Protein AF-A0A818RAK9-F1 (afdb_monomer)

Foldseek 3Di:
DAQDQAPPPHAFDDDDPDTGHHPVVVPVFCQVVVLVVCVVVVDDLQNDWTWTADPFDDDPDPPDDDDPPRRPGDTDRSDDDDDDD

Solvent-accessible surface area (backbone atoms only — not comparable to full-atom values): 5741 Å² total; per-residue (Å²): 111,40,62,74,11,39,79,97,79,42,71,60,31,75,55,93,98,45,74,31,50,22,40,56,79,81,44,75,70,56,60,62,59,55,52,53,49,40,46,74,73,66,50,56,59,83,78,52,82,53,85,52,83,78,93,76,79,91,75,95,52,100,82,61,76,83,55,86,76,72,70,71,68,57,70,61,73,59,72,90,71,91,83,81,135

Structure (mmCIF, N/CA/C/O backbone):
data_AF-A0A818RAK9-F1
#
_entry.id   AF-A0A818RAK9-F1
#
loop_
_atom_site.group_PDB
_atom_site.id
_atom_site.type_symbol
_atom_site.label_atom_id
_atom_site.label_alt_id
_atom_site.label_comp_id
_atom_site.label_asym_id
_atom_site.label_entity_id
_atom_site.label_seq_id
_atom_site.pdbx_PDB_ins_code
_atom_site.Cartn_x
_atom_site.Cartn_y
_atom_site.Cartn_z
_atom_site.occupancy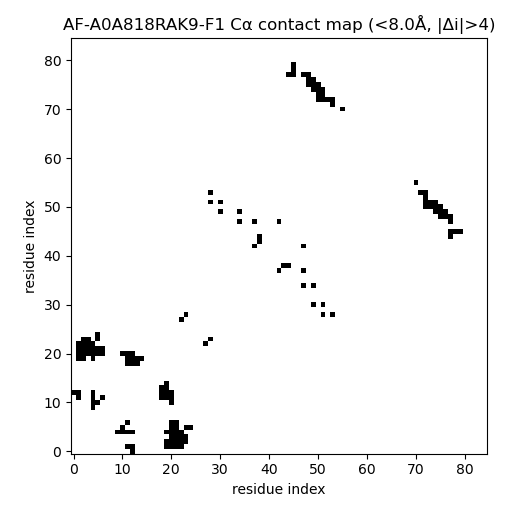
_atom_site.B_iso_or_equiv
_atom_site.auth_seq_id
_atom_site.auth_comp_id
_atom_site.auth_asym_id
_atom_site.auth_atom_id
_atom_site.pdbx_PDB_model_num
ATOM 1 N N . MET A 1 1 ? 4.698 -13.109 -8.176 1.00 81.31 1 MET A N 1
ATOM 2 C CA . MET A 1 1 ? 4.150 -12.486 -6.953 1.00 81.31 1 MET A CA 1
ATOM 3 C C . MET A 1 1 ? 3.416 -11.222 -7.388 1.00 81.31 1 MET A C 1
ATOM 5 O O . MET A 1 1 ? 4.009 -10.457 -8.134 1.00 81.31 1 MET A O 1
ATOM 9 N N . SER A 1 2 ? 2.132 -11.058 -7.043 1.00 94.81 2 SER A N 1
ATOM 10 C CA . SER A 1 2 ? 1.260 -10.023 -7.636 1.00 94.81 2 SER A CA 1
ATOM 11 C C . SER A 1 2 ? 1.666 -8.589 -7.284 1.00 94.81 2 SER A C 1
ATOM 13 O O . SER A 1 2 ? 1.922 -7.790 -8.173 1.00 94.81 2 SER A O 1
ATOM 15 N N . THR A 1 3 ? 1.768 -8.272 -5.988 1.00 96.00 3 THR A N 1
ATOM 16 C CA . THR A 1 3 ? 1.915 -6.885 -5.504 1.00 96.00 3 THR A CA 1
ATOM 17 C C . THR A 1 3 ? 3.241 -6.215 -5.863 1.00 96.00 3 THR A C 1
ATOM 19 O O . THR A 1 3 ? 3.363 -5.018 -5.658 1.00 96.00 3 THR A O 1
ATOM 22 N N . THR A 1 4 ? 4.218 -6.966 -6.375 1.00 95.56 4 THR A N 1
ATOM 23 C CA . THR A 1 4 ? 5.565 -6.486 -6.722 1.00 95.56 4 THR A CA 1
ATOM 24 C C . THR A 1 4 ? 5.825 -6.527 -8.234 1.00 95.56 4 THR A C 1
ATOM 26 O O . THR A 1 4 ? 6.975 -6.526 -8.675 1.00 95.56 4 THR A O 1
ATOM 29 N N . ALA A 1 5 ? 4.780 -6.701 -9.051 1.00 97.00 5 ALA A N 1
ATOM 30 C CA . ALA A 1 5 ? 4.890 -6.817 -10.503 1.00 97.00 5 ALA A CA 1
ATOM 31 C C . ALA A 1 5 ? 4.928 -5.430 -11.179 1.00 97.00 5 ALA A C 1
ATOM 33 O O . ALA A 1 5 ? 4.005 -5.068 -11.915 1.00 97.00 5 ALA A O 1
ATOM 34 N N . ALA A 1 6 ? 5.974 -4.643 -10.888 1.00 96.38 6 ALA A N 1
ATOM 35 C CA . ALA A 1 6 ? 6.188 -3.283 -11.402 1.00 96.38 6 ALA A CA 1
ATOM 36 C C . ALA A 1 6 ? 6.079 -3.229 -12.937 1.00 96.38 6 ALA A C 1
ATOM 38 O O . ALA A 1 6 ? 6.866 -3.899 -13.621 1.00 96.38 6 ALA A O 1
ATOM 39 N N . PRO A 1 7 ? 5.138 -2.440 -13.507 1.00 96.00 7 PRO A N 1
ATOM 40 C CA . PRO A 1 7 ? 5.038 -2.276 -14.951 1.00 96.00 7 PRO A CA 1
ATOM 41 C C . PRO A 1 7 ? 6.363 -1.804 -15.534 1.00 96.00 7 PRO A C 1
ATOM 43 O O . PRO A 1 7 ? 7.091 -1.050 -14.897 1.00 96.00 7 PRO A O 1
ATOM 46 N N . THR A 1 8 ? 6.669 -2.248 -16.751 1.00 96.94 8 THR A N 1
ATOM 47 C CA . THR A 1 8 ? 7.952 -2.041 -17.455 1.00 96.94 8 THR A CA 1
ATOM 48 C C . THR A 1 8 ? 9.146 -2.843 -16.918 1.00 96.94 8 THR A C 1
ATOM 50 O O . THR A 1 8 ? 10.071 -3.092 -17.686 1.00 96.94 8 THR A O 1
ATOM 53 N N . TYR A 1 9 ? 9.102 -3.345 -15.677 1.00 96.25 9 TYR A N 1
ATOM 54 C CA . TYR A 1 9 ? 10.148 -4.210 -15.107 1.00 96.25 9 TYR A CA 1
ATOM 55 C C . TYR A 1 9 ? 9.773 -5.693 -15.135 1.00 96.25 9 TYR A C 1
ATOM 57 O O . TYR A 1 9 ? 10.588 -6.541 -15.503 1.00 96.25 9 TYR A O 1
ATOM 65 N N . PHE A 1 10 ? 8.534 -6.020 -14.763 1.00 96.88 10 PHE A N 1
ATOM 66 C CA . PHE A 1 10 ? 8.056 -7.395 -14.642 1.00 96.88 10 PHE A CA 1
ATOM 67 C C . PHE A 1 10 ? 6.789 -7.627 -15.465 1.00 96.88 10 PHE A C 1
ATOM 69 O O . PHE A 1 10 ? 6.027 -6.706 -15.764 1.00 96.88 10 PHE A O 1
ATOM 76 N N . ARG A 1 11 ? 6.542 -8.892 -15.828 1.00 96.50 11 ARG A N 1
ATOM 77 C CA . ARG A 1 11 ? 5.265 -9.285 -16.438 1.00 96.50 11 ARG A CA 1
ATOM 78 C C . ARG A 1 11 ? 4.148 -9.237 -15.385 1.00 96.50 11 ARG A C 1
ATOM 80 O O . ARG A 1 11 ? 4.409 -9.642 -14.249 1.00 96.50 11 ARG A O 1
ATOM 87 N N . PRO A 1 12 ? 2.916 -8.831 -15.754 1.00 96.38 12 PRO A N 1
ATOM 88 C CA . PRO A 1 12 ? 1.759 -8.968 -14.877 1.00 96.38 12 PRO A CA 1
ATOM 89 C C . PRO A 1 12 ? 1.611 -10.410 -14.384 1.00 96.38 12 PRO A C 1
ATOM 91 O O . PRO A 1 12 ? 1.837 -11.367 -15.132 1.00 96.38 12 PRO A O 1
ATOM 94 N N . HIS A 1 13 ? 1.229 -10.570 -13.124 1.00 96.94 13 HIS A N 1
ATOM 95 C CA . HIS A 1 13 ? 0.972 -11.875 -12.540 1.00 96.94 13 HIS A CA 1
ATOM 96 C C . HIS A 1 13 ? -0.439 -12.330 -12.915 1.00 96.94 13 HIS A C 1
ATOM 98 O O . HIS A 1 13 ? -1.422 -11.766 -12.436 1.00 96.94 13 HIS A O 1
ATOM 104 N N . ALA A 1 14 ? -0.537 -13.339 -13.778 1.00 96.38 14 ALA A N 1
ATOM 105 C CA . ALA A 1 14 ? -1.807 -13.970 -14.106 1.00 96.38 14 ALA A CA 1
ATOM 106 C C . ALA A 1 14 ? -2.223 -14.919 -12.975 1.00 96.38 14 ALA A C 1
ATOM 108 O O . ALA A 1 14 ? -1.458 -15.808 -12.597 1.00 96.38 14 ALA A O 1
ATOM 109 N N . PHE A 1 15 ? -3.426 -14.725 -12.446 1.00 94.75 15 PHE A N 1
ATOM 110 C CA . PHE A 1 15 ? -4.036 -15.620 -11.470 1.00 94.75 15 PHE A CA 1
ATOM 111 C C . PHE A 1 15 ? -5.545 -15.668 -11.719 1.00 94.75 15 PH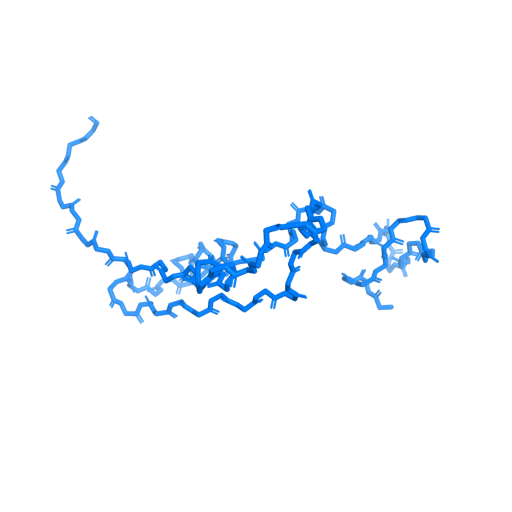E A C 1
ATOM 113 O O . PHE A 1 15 ? -6.187 -14.624 -11.862 1.00 94.75 15 PHE A O 1
ATOM 120 N N . ASP A 1 16 ? -6.086 -16.882 -11.824 1.00 93.81 16 ASP A N 1
ATOM 121 C CA . ASP A 1 16 ? -7.423 -17.159 -12.357 1.00 93.81 16 ASP A CA 1
ATOM 122 C C . ASP A 1 16 ? -7.668 -16.451 -13.707 1.00 93.81 16 ASP A C 1
ATOM 124 O O . ASP A 1 16 ? -6.931 -16.666 -14.671 1.00 93.81 16 ASP A O 1
ATOM 128 N N . TYR A 1 17 ? -8.693 -15.595 -13.777 1.00 94.75 17 TYR A N 1
ATOM 129 C CA . TYR A 1 17 ? -9.104 -14.836 -14.964 1.00 94.75 17 TYR A CA 1
ATOM 130 C C . TYR A 1 17 ? -8.643 -13.372 -14.927 1.00 94.75 17 TYR A C 1
ATOM 132 O O . TYR A 1 17 ? -9.154 -12.537 -15.675 1.00 94.75 17 TYR A O 1
ATOM 140 N N . SER A 1 18 ? -7.690 -13.056 -14.048 1.00 95.50 18 SER A N 1
ATOM 141 C CA . SER A 1 18 ? -7.239 -11.693 -13.778 1.00 95.50 18 SER A CA 1
ATOM 142 C C . SER A 1 18 ? -5.731 -11.556 -13.959 1.00 95.50 18 SER A C 1
ATOM 144 O O . SER A 1 18 ? -4.950 -12.471 -13.690 1.00 95.50 18 SER A O 1
ATOM 146 N N . ALA A 1 19 ? -5.310 -10.369 -14.392 1.00 95.88 19 ALA A N 1
ATOM 147 C CA . ALA A 1 19 ? -3.911 -9.972 -14.427 1.00 95.88 19 ALA A CA 1
ATOM 148 C C . ALA A 1 19 ? -3.663 -8.917 -13.349 1.00 95.88 19 ALA A C 1
ATOM 150 O O . ALA A 1 19 ? -4.305 -7.868 -13.334 1.00 95.88 19 ALA A O 1
ATOM 151 N N . TYR A 1 20 ? -2.718 -9.201 -12.460 1.00 97.00 20 TYR A N 1
AT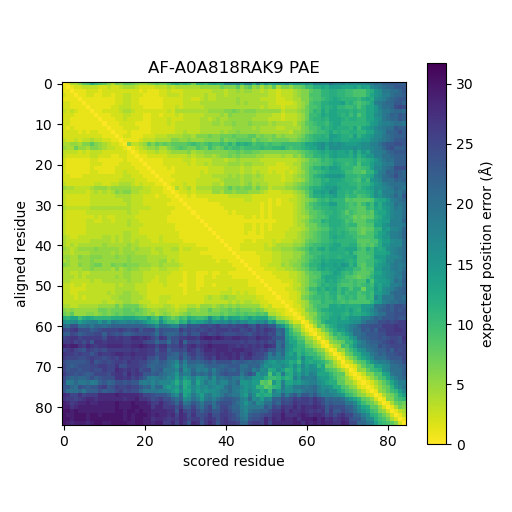OM 152 C CA . TYR A 1 20 ? -2.343 -8.316 -11.367 1.00 97.00 20 TYR A CA 1
ATOM 153 C C . TYR A 1 20 ? -1.011 -7.637 -11.673 1.00 97.00 20 TYR A C 1
ATOM 155 O O . TYR A 1 20 ? -0.064 -8.272 -12.143 1.00 97.00 20 TYR A O 1
ATOM 163 N N . VAL A 1 21 ? -0.942 -6.345 -11.383 1.00 97.00 21 VAL A N 1
ATOM 164 C CA . VAL A 1 21 ? 0.275 -5.531 -11.465 1.00 97.00 21 VAL A CA 1
ATOM 165 C C . VAL A 1 21 ? 0.679 -5.073 -10.066 1.00 97.00 21 VAL A C 1
ATOM 167 O O . VAL A 1 21 ? -0.027 -5.340 -9.092 1.00 97.00 21 VAL A O 1
ATOM 170 N N . ASP A 1 22 ? 1.822 -4.403 -9.971 1.00 97.19 22 ASP A N 1
ATOM 171 C CA . ASP A 1 22 ? 2.336 -3.843 -8.722 1.00 97.19 22 ASP A CA 1
ATOM 172 C C . ASP A 1 22 ? 1.307 -3.014 -7.951 1.00 97.19 22 ASP A C 1
ATOM 174 O O . ASP A 1 22 ? 0.596 -2.184 -8.527 1.00 97.19 22 ASP A O 1
ATOM 178 N N . GLY A 1 23 ? 1.282 -3.197 -6.631 1.00 95.19 23 GLY A N 1
ATOM 179 C CA . GLY A 1 23 ? 0.432 -2.416 -5.739 1.00 95.19 23 GLY A CA 1
ATOM 180 C C . GLY A 1 23 ? 0.789 -0.930 -5.754 1.00 95.19 23 GLY A C 1
ATOM 181 O O . GLY A 1 23 ? -0.100 -0.093 -5.621 1.00 95.19 23 GLY A O 1
ATOM 182 N N . GLY A 1 24 ? 2.051 -0.586 -6.024 1.00 93.88 24 GLY A N 1
ATOM 183 C CA . GLY A 1 24 ? 2.532 0.785 -6.160 1.00 93.88 24 GLY A CA 1
ATOM 184 C C . GLY A 1 24 ? 1.883 1.573 -7.300 1.00 93.88 24 GLY A C 1
ATOM 185 O O . GLY A 1 24 ? 1.836 2.798 -7.222 1.00 93.88 24 GLY A O 1
ATOM 186 N N . VAL A 1 25 ? 1.306 0.900 -8.307 1.00 94.62 25 VAL A N 1
ATOM 187 C CA . VAL A 1 25 ? 0.501 1.551 -9.363 1.00 94.62 25 VAL A CA 1
ATOM 188 C C . VAL A 1 25 ? -0.784 2.145 -8.789 1.00 94.62 25 VAL A C 1
ATOM 190 O O . VAL A 1 25 ? -1.209 3.220 -9.204 1.00 94.62 25 VAL A O 1
ATOM 193 N N . GLN A 1 26 ? -1.412 1.441 -7.847 1.00 92.38 26 GLN A N 1
ATOM 194 C CA . GLN A 1 26 ? -2.646 1.885 -7.205 1.00 92.38 26 GLN A CA 1
ATOM 195 C C . GLN A 1 26 ? -2.349 2.758 -5.985 1.00 92.38 26 GLN A C 1
ATOM 197 O O . GLN A 1 26 ? -2.975 3.803 -5.816 1.00 92.38 26 GLN A O 1
ATOM 202 N N . MET A 1 27 ? -1.410 2.338 -5.135 1.00 90.06 27 MET A N 1
ATOM 203 C CA . MET A 1 27 ? -1.039 3.055 -3.924 1.00 90.06 27 MET A CA 1
ATOM 204 C C . MET A 1 27 ? 0.360 2.671 -3.425 1.00 90.06 27 MET A C 1
ATOM 206 O O . MET A 1 27 ? 0.545 1.692 -2.707 1.00 90.06 27 MET A O 1
ATOM 210 N N . ASN A 1 28 ? 1.349 3.506 -3.747 1.00 90.88 28 ASN A N 1
ATOM 211 C CA . ASN A 1 28 ? 2.745 3.317 -3.330 1.00 90.88 28 ASN A CA 1
ATOM 212 C C . ASN A 1 28 ? 2.988 3.542 -1.821 1.00 90.88 28 ASN A C 1
ATOM 214 O O . ASN A 1 28 ? 4.005 3.122 -1.283 1.00 90.88 28 ASN A O 1
ATOM 218 N N . ASN A 1 29 ? 2.040 4.170 -1.117 1.00 93.31 29 ASN A N 1
ATOM 219 C CA . ASN A 1 29 ? 2.002 4.203 0.345 1.00 93.31 29 ASN A CA 1
ATOM 220 C C . ASN A 1 29 ? 0.637 3.683 0.841 1.00 93.31 29 ASN A C 1
ATOM 222 O O . ASN A 1 29 ? -0.329 4.450 0.857 1.00 93.31 29 ASN A O 1
ATOM 226 N N . PRO A 1 30 ? 0.530 2.412 1.277 1.00 94.88 30 PRO A N 1
ATOM 227 C CA . PRO A 1 30 ? -0.746 1.776 1.614 1.00 94.88 30 PRO A CA 1
ATOM 228 C C . PRO A 1 30 ? -1.344 2.219 2.958 1.00 94.88 30 PRO A C 1
ATOM 230 O O . PRO A 1 30 ? -2.375 1.689 3.370 1.00 94.88 30 PRO A O 1
ATOM 233 N N . THR A 1 31 ? -0.734 3.189 3.646 1.00 95.94 31 THR A N 1
ATOM 234 C CA . THR A 1 31 ? -1.114 3.613 5.001 1.00 95.94 31 THR A CA 1
ATOM 235 C C . THR A 1 31 ? -2.604 3.930 5.144 1.00 95.94 31 THR A C 1
ATOM 237 O O . THR A 1 31 ? -3.252 3.461 6.079 1.00 95.94 31 THR A O 1
ATOM 240 N N . ILE A 1 32 ? -3.179 4.686 4.206 1.00 94.12 32 ILE A N 1
ATOM 241 C CA . ILE A 1 32 ? -4.595 5.062 4.283 1.00 94.12 32 ILE A CA 1
ATOM 242 C C . ILE A 1 32 ? -5.539 3.893 3.960 1.00 94.12 32 ILE A C 1
ATOM 244 O O . ILE A 1 32 ? -6.606 3.799 4.567 1.00 94.12 32 ILE A O 1
ATOM 248 N N . ALA A 1 33 ? -5.149 2.960 3.076 1.00 95.56 33 ALA A N 1
ATOM 249 C CA . ALA A 1 33 ? -5.915 1.720 2.891 1.00 95.56 33 ALA A CA 1
ATOM 250 C C . ALA A 1 33 ? -5.933 0.914 4.185 1.00 95.56 33 ALA A C 1
ATOM 252 O O . ALA A 1 33 ? -6.999 0.498 4.615 1.00 95.56 33 ALA A O 1
ATOM 253 N N . ALA A 1 34 ? -4.782 0.740 4.836 1.00 95.81 34 ALA A N 1
ATOM 254 C CA . ALA A 1 34 ? -4.709 -0.010 6.085 1.00 95.81 34 ALA A CA 1
ATOM 255 C C . ALA A 1 34 ? -5.563 0.635 7.191 1.00 95.81 34 ALA A C 1
ATOM 257 O O . ALA A 1 34 ? -6.322 -0.059 7.864 1.00 95.81 34 ALA A O 1
ATOM 258 N N . TYR A 1 35 ? -5.498 1.963 7.340 1.00 97.19 35 TYR A N 1
ATOM 259 C CA . TYR A 1 35 ? -6.315 2.691 8.313 1.00 97.19 35 TYR A CA 1
ATOM 260 C C . TYR A 1 35 ? -7.818 2.575 8.016 1.00 97.19 35 TYR A C 1
ATOM 262 O O . TYR A 1 35 ? -8.603 2.244 8.903 1.00 97.19 35 TYR A O 1
ATOM 270 N N . SER A 1 36 ? -8.230 2.806 6.764 1.00 96.88 36 SER A N 1
ATOM 271 C CA . SER A 1 36 ? -9.641 2.689 6.368 1.00 96.88 36 SER A CA 1
ATOM 272 C C . SER A 1 36 ? -10.169 1.262 6.517 1.00 96.88 36 SER A C 1
ATOM 274 O O . SER A 1 36 ? -11.303 1.076 6.955 1.00 96.88 36 SER A O 1
ATOM 276 N N . GLU A 1 37 ? -9.347 0.255 6.236 1.00 97.69 37 GLU A N 1
ATOM 277 C CA . GL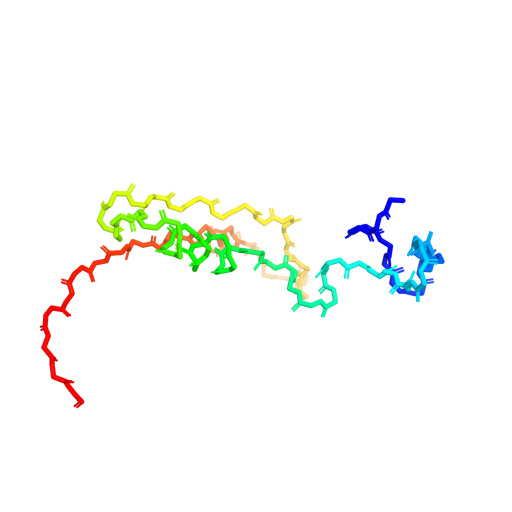U A 1 37 ? -9.722 -1.142 6.412 1.00 97.69 37 GLU A CA 1
ATOM 278 C C . GLU A 1 37 ? -9.863 -1.512 7.897 1.00 97.69 37 GLU A C 1
ATOM 280 O O . GLU A 1 37 ? -10.821 -2.186 8.269 1.00 97.69 37 GLU A O 1
ATOM 285 N N . ALA A 1 38 ? -8.992 -1.003 8.776 1.00 97.38 38 ALA A N 1
ATOM 286 C CA . ALA A 1 38 ? -9.136 -1.181 10.223 1.00 97.38 38 ALA A CA 1
ATOM 287 C C . ALA A 1 38 ? -10.456 -0.587 10.750 1.00 97.38 38 ALA A C 1
ATOM 289 O O . ALA A 1 38 ? -11.164 -1.237 11.522 1.00 97.38 38 ALA A O 1
ATOM 290 N N . LEU A 1 39 ? -10.843 0.603 10.277 1.00 97.81 39 LEU A N 1
ATOM 291 C CA . LEU A 1 39 ? -12.153 1.182 10.598 1.00 97.81 39 LEU A CA 1
ATOM 292 C C . LEU A 1 39 ? -13.306 0.305 10.088 1.00 97.81 39 LEU A C 1
ATOM 294 O O . LEU A 1 39 ? -14.284 0.099 10.806 1.00 97.81 39 LEU A O 1
ATOM 298 N N . ARG A 1 40 ? -13.195 -0.253 8.873 1.00 98.00 40 ARG A N 1
ATOM 299 C CA . ARG A 1 40 ? -14.200 -1.177 8.312 1.00 98.00 40 ARG A CA 1
ATOM 300 C C . ARG A 1 40 ? -14.337 -2.463 9.126 1.00 98.00 40 ARG A C 1
ATOM 302 O O . ARG A 1 40 ? -15.441 -2.993 9.215 1.00 98.00 40 ARG A O 1
ATOM 309 N N . TYR A 1 41 ? -13.257 -2.932 9.749 1.00 97.50 41 TYR A N 1
ATOM 310 C CA . TYR A 1 41 ? -13.279 -4.058 10.687 1.00 97.50 41 TYR A CA 1
ATOM 311 C C . TYR A 1 41 ? -13.804 -3.698 12.086 1.00 97.50 41 TYR A C 1
ATOM 313 O O . TYR A 1 41 ? -13.889 -4.570 12.949 1.00 97.50 41 TYR A O 1
ATOM 321 N N . GLY A 1 42 ? -14.199 -2.442 12.317 1.00 97.25 42 GLY A N 1
ATOM 322 C CA . GLY A 1 42 ? -14.793 -1.995 13.575 1.00 97.25 42 GLY A CA 1
ATOM 323 C C . GLY A 1 42 ? -13.778 -1.582 14.638 1.00 97.25 42 GLY A C 1
ATOM 324 O O . GLY A 1 42 ? -14.158 -1.407 15.797 1.00 97.25 42 GLY A O 1
ATOM 325 N N . CYS A 1 43 ? -12.501 -1.402 14.283 1.00 97.69 43 CYS A N 1
ATOM 326 C CA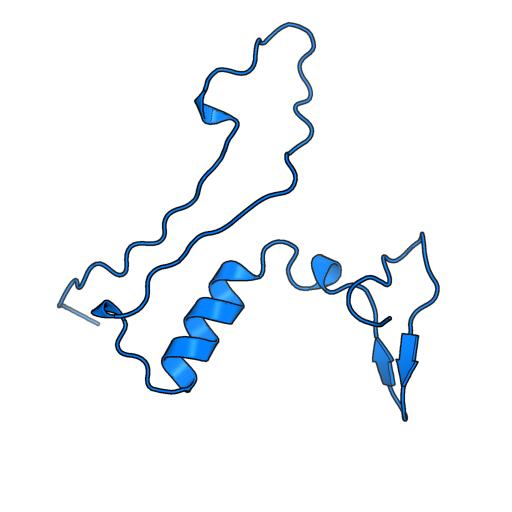 . CYS A 1 43 ? -11.549 -0.764 15.184 1.00 97.69 43 CYS A CA 1
ATOM 327 C C . CYS A 1 43 ? -11.988 0.683 15.443 1.00 97.69 43 CYS A C 1
ATOM 329 O O . CYS A 1 43 ? -12.316 1.422 14.513 1.00 97.69 43 CYS A O 1
ATOM 331 N N . ARG A 1 44 ? -11.981 1.104 16.708 1.00 97.19 44 ARG A N 1
ATOM 332 C CA . ARG A 1 44 ? -12.232 2.502 17.062 1.00 97.19 44 ARG A CA 1
ATOM 333 C C . ARG A 1 44 ? -11.033 3.337 16.638 1.00 97.19 44 ARG A C 1
ATOM 335 O O . ARG A 1 44 ? -9.900 2.943 16.887 1.00 97.19 44 ARG A O 1
ATOM 342 N N . SER A 1 45 ? -11.275 4.495 16.035 1.00 95.06 45 SER A N 1
ATOM 343 C CA . SER A 1 45 ? -10.223 5.394 15.542 1.00 95.06 45 SER A CA 1
ATOM 344 C C . SER A 1 45 ? -9.165 5.737 16.590 1.00 95.06 45 SER A C 1
ATOM 346 O O . SER A 1 45 ? -7.979 5.770 16.280 1.00 95.06 45 SER A O 1
ATOM 348 N N . GLU A 1 46 ? -9.591 5.956 17.831 1.00 96.50 46 GLU A N 1
ATOM 349 C CA . GLU A 1 46 ? -8.738 6.280 18.977 1.00 96.50 46 GLU A CA 1
ATOM 350 C C . GLU A 1 46 ? -7.814 5.135 19.416 1.00 96.50 46 GLU A C 1
ATOM 352 O O . GLU A 1 46 ? -6.813 5.391 20.082 1.00 96.50 46 GLU A O 1
ATOM 357 N N . ASP A 1 47 ? -8.119 3.900 19.016 1.00 96.50 47 ASP A N 1
ATOM 358 C CA . ASP A 1 47 ? -7.317 2.714 19.325 1.00 96.50 47 ASP A CA 1
ATOM 359 C C . ASP A 1 47 ? -6.336 2.371 18.180 1.00 96.50 47 ASP A C 1
ATOM 361 O O . ASP A 1 47 ? -5.549 1.427 18.292 1.00 96.50 47 ASP A O 1
ATOM 365 N N . ILE A 1 48 ? -6.364 3.11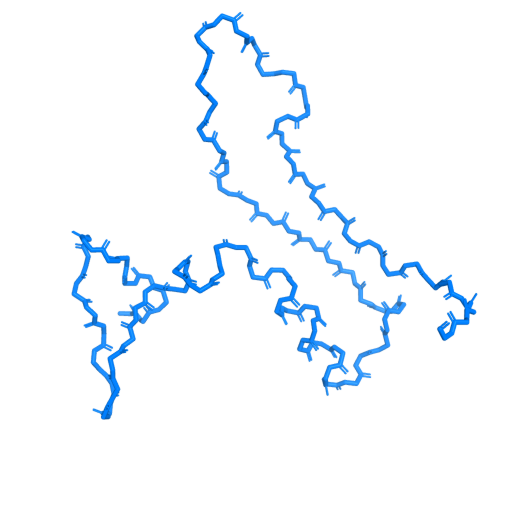8 17.066 1.00 96.62 48 ILE A N 1
ATOM 366 C CA . ILE A 1 48 ? -5.524 2.861 15.891 1.00 96.62 48 ILE A CA 1
ATOM 367 C C . ILE A 1 48 ? -4.288 3.764 15.915 1.00 96.62 48 ILE A C 1
ATOM 369 O O . ILE A 1 48 ? -4.370 4.981 15.748 1.00 96.62 48 ILE A O 1
ATOM 373 N N . PHE A 1 49 ? -3.116 3.140 16.024 1.00 96.38 49 PHE A N 1
ATOM 374 C CA . PHE A 1 49 ? -1.819 3.796 15.867 1.00 96.38 49 PHE A CA 1
ATOM 375 C C . PHE A 1 49 ? -1.184 3.383 14.543 1.00 96.38 49 PHE A C 1
ATOM 377 O O . PHE A 1 49 ? -1.093 2.198 14.226 1.00 96.38 49 PHE A O 1
ATOM 384 N N . VAL A 1 50 ? -0.725 4.367 13.773 1.00 95.00 50 VAL A N 1
ATOM 385 C CA . VAL A 1 50 ? -0.193 4.154 12.426 1.00 95.00 50 VAL A CA 1
ATOM 386 C C . VAL A 1 50 ? 1.292 4.497 12.379 1.00 95.00 50 VAL A C 1
ATOM 388 O O . VAL A 1 50 ? 1.686 5.616 12.697 1.00 95.00 50 VAL A O 1
ATOM 391 N N . LEU A 1 51 ? 2.106 3.548 11.915 1.00 95.62 51 LEU A N 1
ATOM 392 C CA . LEU A 1 51 ? 3.517 3.750 11.594 1.00 95.62 51 LEU A CA 1
ATOM 393 C C . LEU A 1 51 ? 3.728 3.544 10.090 1.00 95.62 51 LEU A C 1
ATOM 395 O O . LEU A 1 51 ? 3.728 2.413 9.611 1.00 95.62 51 LEU A O 1
ATOM 399 N N . SER A 1 52 ? 3.912 4.636 9.348 1.00 94.50 52 SER A N 1
ATOM 400 C CA . SER A 1 52 ? 4.227 4.596 7.915 1.00 94.50 52 SER A CA 1
ATOM 401 C C . SER A 1 52 ? 5.742 4.583 7.710 1.00 94.50 52 SER A C 1
ATOM 403 O O . SER A 1 52 ? 6.411 5.547 8.076 1.00 94.50 52 SER A O 1
ATOM 405 N N . LEU A 1 53 ? 6.278 3.534 7.080 1.00 94.00 53 LEU A N 1
ATOM 406 C CA . LEU A 1 53 ? 7.701 3.415 6.738 1.00 94.00 53 LEU A CA 1
ATOM 407 C C . LEU A 1 53 ? 7.892 3.544 5.223 1.00 94.00 53 LEU A C 1
ATOM 409 O O . LEU A 1 53 ? 7.376 2.730 4.462 1.00 94.00 53 LEU A O 1
ATOM 413 N N . GLY A 1 54 ? 8.621 4.576 4.796 1.00 90.94 54 GLY A N 1
ATOM 414 C CA . GLY A 1 54 ? 8.988 4.784 3.394 1.00 90.94 54 GLY A CA 1
ATOM 415 C C . GLY A 1 54 ? 10.337 4.156 3.036 1.00 90.94 54 GLY A C 1
ATOM 416 O O . GLY A 1 54 ? 11.142 3.837 3.910 1.00 90.94 54 GLY A O 1
ATOM 417 N N . THR A 1 55 ? 10.613 4.032 1.738 1.00 92.06 55 THR A N 1
ATOM 418 C CA . THR A 1 55 ? 11.891 3.524 1.199 1.00 92.06 55 THR A CA 1
ATOM 419 C C . THR A 1 55 ? 12.867 4.637 0.804 1.00 92.06 55 THR A C 1
ATOM 421 O O . THR A 1 55 ? 13.860 4.379 0.128 1.00 92.06 55 THR A O 1
ATOM 424 N N . GLY A 1 56 ? 12.585 5.871 1.228 1.00 89.94 56 GLY A N 1
ATOM 425 C CA . GLY A 1 56 ? 13.303 7.073 0.814 1.00 89.94 56 GLY A CA 1
ATOM 426 C C . GLY A 1 56 ? 12.786 7.642 -0.508 1.00 89.94 56 GLY A C 1
ATOM 427 O O . GLY A 1 56 ? 12.151 6.944 -1.294 1.00 89.94 56 GLY A O 1
ATOM 428 N N . ASP A 1 57 ? 13.086 8.919 -0.731 1.00 87.00 57 ASP A N 1
ATOM 429 C CA . ASP A 1 57 ? 12.770 9.649 -1.955 1.00 87.00 57 ASP A CA 1
ATOM 430 C C . ASP A 1 57 ? 14.054 10.127 -2.627 1.00 87.00 57 ASP A C 1
ATOM 432 O O . ASP A 1 57 ? 15.055 10.439 -1.972 1.00 87.00 57 ASP A O 1
ATOM 436 N N . TYR A 1 58 ? 14.020 10.214 -3.955 1.00 84.25 58 TYR A N 1
ATOM 437 C CA . TYR A 1 58 ? 15.104 10.833 -4.699 1.00 84.25 58 TYR A CA 1
ATOM 438 C C . TYR A 1 58 ? 15.005 12.358 -4.596 1.00 84.25 58 TYR A C 1
ATOM 440 O O . TYR A 1 58 ? 14.078 12.973 -5.123 1.00 84.25 58 TYR A O 1
ATOM 448 N N . VAL A 1 59 ? 15.982 12.976 -3.933 1.00 78.19 59 VAL A N 1
ATOM 449 C CA . VAL A 1 59 ? 16.092 14.435 -3.836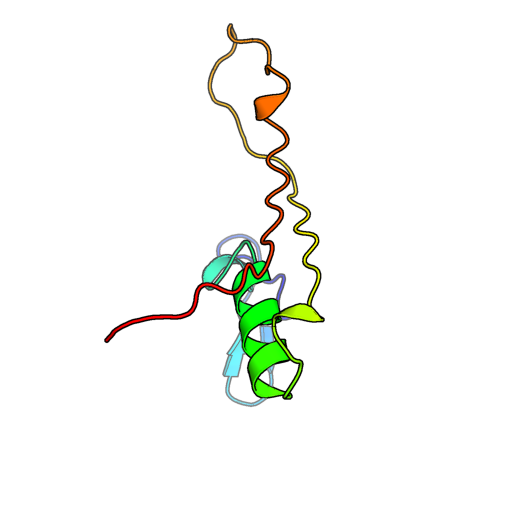 1.00 78.19 59 VAL A CA 1
ATOM 450 C C . VAL A 1 59 ? 17.023 14.934 -4.935 1.00 78.19 59 VAL A C 1
ATOM 452 O O . VAL A 1 59 ? 18.223 14.663 -4.924 1.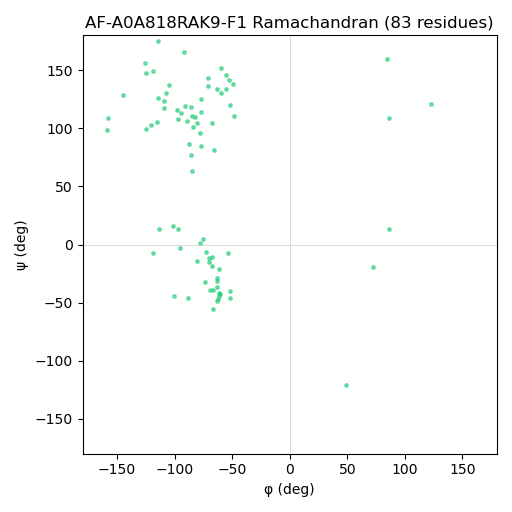00 78.19 59 VAL A O 1
ATOM 455 N N . HIS A 1 60 ? 16.475 15.683 -5.890 1.00 66.00 60 HIS A N 1
ATOM 456 C CA . HIS A 1 60 ? 17.254 16.274 -6.973 1.00 66.00 60 HIS A CA 1
ATOM 457 C C . HIS A 1 60 ? 17.850 17.624 -6.528 1.00 66.00 60 HIS A C 1
ATOM 459 O O . HIS A 1 60 ? 17.344 18.678 -6.894 1.00 66.00 60 HIS A O 1
ATOM 465 N N . ASP A 1 61 ? 18.921 17.610 -5.730 1.00 68.06 61 ASP A N 1
ATOM 466 C CA . ASP A 1 61 ? 19.772 18.790 -5.487 1.00 68.06 61 ASP A CA 1
ATOM 467 C C . ASP A 1 61 ? 21.173 18.354 -5.003 1.00 68.06 61 ASP A C 1
ATOM 469 O O . ASP A 1 61 ? 21.307 17.883 -3.874 1.00 68.06 61 ASP A O 1
ATOM 473 N N . PRO A 1 62 ? 22.236 18.494 -5.816 1.00 59.31 62 PRO A N 1
ATOM 474 C CA . PRO A 1 62 ? 23.588 18.117 -5.407 1.00 59.31 62 PRO A CA 1
ATOM 475 C C . PRO A 1 62 ? 24.223 19.075 -4.379 1.00 59.31 62 PRO A C 1
ATOM 477 O O . PRO A 1 62 ? 25.315 18.783 -3.892 1.00 59.31 62 PRO A O 1
ATOM 480 N N . LEU A 1 63 ? 23.588 20.209 -4.048 1.00 67.56 63 LEU A N 1
ATOM 481 C CA . LEU A 1 63 ? 24.143 21.244 -3.163 1.00 67.56 63 LEU A CA 1
ATOM 482 C C . LEU A 1 63 ? 23.318 21.501 -1.890 1.00 67.56 63 LEU A C 1
ATOM 484 O O . LEU A 1 63 ? 23.792 22.211 -0.997 1.00 67.56 63 LEU A O 1
ATOM 488 N N . ARG A 1 64 ? 22.125 20.910 -1.745 1.00 56.09 64 ARG A N 1
ATOM 489 C CA . ARG A 1 64 ? 21.374 20.922 -0.479 1.00 56.09 64 ARG A CA 1
ATOM 490 C C . ARG A 1 64 ? 21.611 19.639 0.302 1.00 56.09 64 ARG A C 1
ATOM 492 O O . ARG A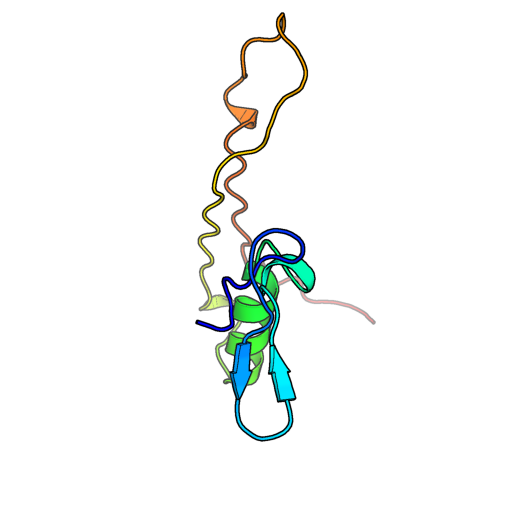 1 64 ? 21.082 18.582 -0.018 1.00 56.09 64 ARG A O 1
ATOM 499 N N . TRP A 1 65 ? 22.363 19.757 1.391 1.00 59.09 65 TRP A N 1
ATOM 500 C CA . TRP A 1 65 ? 22.437 18.720 2.414 1.00 59.09 65 TRP A CA 1
ATOM 501 C C . TRP A 1 65 ? 21.031 18.389 2.926 1.00 59.09 65 TRP A C 1
ATOM 503 O O . TRP A 1 65 ? 20.273 19.317 3.237 1.00 59.09 65 TRP A O 1
ATOM 513 N N . PRO A 1 66 ? 20.667 17.103 3.053 1.00 53.78 66 PRO A N 1
ATOM 514 C CA . PRO A 1 66 ? 19.352 16.743 3.533 1.00 53.78 66 PRO A CA 1
ATOM 515 C C . PRO A 1 66 ? 19.225 17.157 5.002 1.00 53.78 66 PRO A C 1
ATOM 517 O O . PRO A 1 66 ? 19.772 16.531 5.904 1.00 53.78 66 PRO A O 1
ATOM 520 N N . THR A 1 67 ? 18.501 18.246 5.259 1.00 53.00 67 THR A N 1
ATOM 521 C CA . THR A 1 67 ? 18.055 18.612 6.609 1.00 53.00 67 THR A CA 1
ATOM 522 C C . THR A 1 67 ? 17.183 17.476 7.163 1.00 53.00 67 THR A C 1
ATOM 524 O O . THR A 1 67 ? 16.546 16.761 6.392 1.00 53.00 67 THR A O 1
ATOM 527 N N . ALA A 1 68 ? 17.125 17.286 8.483 1.00 51.12 68 ALA A N 1
ATOM 528 C CA . ALA A 1 68 ? 16.411 16.178 9.141 1.00 51.12 68 ALA A CA 1
ATOM 529 C C . ALA A 1 68 ? 14.914 16.014 8.762 1.00 51.12 68 ALA A C 1
ATOM 531 O O . ALA A 1 68 ? 14.301 15.014 9.116 1.00 51.12 68 ALA A O 1
ATOM 532 N N . SER A 1 69 ? 14.334 16.950 8.006 1.00 52.03 69 SER A N 1
ATOM 533 C CA . SER A 1 69 ? 12.994 16.881 7.415 1.00 52.03 69 SER A CA 1
ATOM 534 C C . SER A 1 69 ? 12.827 15.864 6.276 1.00 52.03 69 SER A C 1
ATOM 536 O O . SER A 1 69 ? 11.697 15.628 5.865 1.00 52.03 69 SER A O 1
ATOM 538 N N . HIS A 1 70 ? 13.906 15.284 5.734 1.00 52.22 70 HIS A N 1
ATOM 539 C CA . HIS A 1 70 ? 13.818 14.360 4.586 1.00 52.22 70 HIS A CA 1
ATOM 540 C C . HIS A 1 70 ? 13.415 12.928 4.962 1.00 52.22 70 HIS A C 1
ATOM 542 O O . HIS A 1 70 ? 13.024 12.153 4.094 1.00 52.22 70 HIS A O 1
ATOM 548 N N . TYR A 1 71 ? 13.462 12.572 6.247 1.00 47.12 71 TYR A N 1
ATOM 549 C CA . TYR A 1 71 ? 12.825 11.356 6.745 1.00 47.12 71 TYR A CA 1
ATOM 550 C C . TYR A 1 71 ? 11.384 11.698 7.102 1.00 47.12 71 TYR A C 1
ATOM 552 O O . TYR A 1 71 ? 11.083 12.073 8.236 1.00 47.12 71 TYR A O 1
ATOM 560 N N . GLN A 1 72 ? 10.488 11.630 6.121 1.00 45.03 72 GLN A N 1
ATOM 561 C CA . GLN A 1 72 ? 9.083 11.924 6.365 1.00 45.03 72 GLN A CA 1
ATOM 562 C C . GLN A 1 72 ? 8.412 10.735 7.073 1.00 45.03 72 GLN A C 1
ATOM 564 O O . GLN A 1 72 ? 7.808 9.860 6.456 1.00 45.03 72 GLN A O 1
ATOM 569 N N . MET A 1 73 ? 8.526 10.703 8.400 1.00 39.88 73 MET A N 1
ATOM 570 C CA . MET A 1 73 ? 7.693 9.864 9.260 1.00 39.88 73 MET A CA 1
ATOM 571 C C . MET A 1 73 ? 6.327 10.534 9.394 1.00 39.88 73 MET A C 1
ATOM 573 O O . MET A 1 73 ? 6.144 11.438 10.207 1.00 39.88 73 MET A O 1
ATOM 577 N N . ASN A 1 74 ? 5.359 10.116 8.581 1.00 47.06 74 ASN A N 1
ATOM 578 C CA . ASN A 1 74 ? 3.982 10.572 8.745 1.00 47.06 74 ASN A CA 1
ATOM 579 C C . ASN A 1 74 ? 3.315 9.757 9.859 1.00 47.06 74 ASN A C 1
ATOM 581 O O . ASN A 1 74 ? 2.953 8.596 9.666 1.00 47.06 74 ASN A O 1
ATOM 585 N N . LEU A 1 75 ? 3.159 10.377 11.028 1.00 45.53 75 LEU A N 1
ATOM 586 C CA . LEU A 1 75 ? 2.309 9.881 12.103 1.00 45.53 75 LEU A CA 1
ATOM 587 C C . LEU A 1 75 ? 0.900 10.443 11.892 1.00 45.53 75 LEU A C 1
ATOM 589 O O . LEU A 1 75 ? 0.654 11.626 12.125 1.00 45.53 75 LEU A O 1
ATOM 593 N N . ILE A 1 76 ? -0.028 9.600 11.445 1.00 50.34 76 ILE A N 1
ATOM 594 C CA . ILE A 1 76 ? -1.449 9.948 11.442 1.00 50.34 76 ILE A CA 1
ATOM 595 C C . ILE A 1 76 ? -1.973 9.628 12.840 1.00 50.34 76 ILE A C 1
ATOM 597 O O . ILE A 1 76 ? -2.196 8.468 13.178 1.00 50.34 76 ILE A O 1
ATOM 601 N N . LEU A 1 77 ? -2.125 10.660 13.669 1.00 43.94 77 LEU A N 1
ATOM 602 C CA . LEU A 1 77 ? -2.853 10.553 14.929 1.00 43.94 77 LEU A CA 1
ATOM 603 C C . LEU A 1 77 ? -4.336 10.781 14.640 1.00 43.94 77 LEU A C 1
ATOM 605 O O . LEU A 1 77 ? -4.716 11.868 14.203 1.00 43.94 77 LEU A O 1
ATOM 609 N N . GLY A 1 78 ? -5.172 9.777 14.904 1.00 43.69 78 GLY A N 1
ATOM 610 C CA . GLY A 1 78 ? -6.626 9.922 14.919 1.00 43.69 78 GLY A CA 1
ATOM 611 C C . GLY A 1 78 ? -7.056 10.834 16.068 1.00 43.69 78 GLY A C 1
ATOM 612 O O . GLY A 1 78 ? -7.414 10.365 17.142 1.00 43.69 78 GLY A O 1
ATOM 613 N N . GLN A 1 79 ? -6.970 12.150 15.875 1.00 37.31 79 GLN A N 1
ATOM 614 C CA . GLN A 1 79 ? -7.456 13.129 16.843 1.00 37.31 79 GLN A CA 1
ATOM 615 C C . GLN A 1 79 ? -8.949 13.366 16.607 1.00 37.31 79 GLN A C 1
ATOM 617 O O . GLN A 1 79 ? -9.355 13.945 15.598 1.00 37.31 79 GLN A O 1
ATOM 622 N N . ASN A 1 80 ? -9.752 12.904 17.567 1.00 36.22 80 ASN A N 1
ATOM 623 C CA . ASN A 1 80 ? -11.165 13.226 17.728 1.00 36.22 80 ASN A CA 1
ATOM 624 C C . ASN A 1 80 ? -11.385 14.743 17.635 1.00 36.22 80 ASN A C 1
ATOM 626 O O . ASN A 1 80 ? -11.046 15.474 18.562 1.00 36.22 80 ASN A O 1
ATOM 630 N N . ASN A 1 81 ? -12.021 15.205 16.561 1.00 32.56 81 ASN A N 1
ATOM 631 C CA . ASN A 1 81 ? -12.687 16.500 16.548 1.00 32.56 81 ASN A CA 1
ATOM 632 C C . ASN A 1 81 ? -14.166 16.274 16.246 1.00 32.56 81 ASN A C 1
ATOM 634 O O . ASN A 1 81 ? -14.576 16.018 15.116 1.00 32.56 81 ASN A O 1
ATOM 638 N N . TYR A 1 82 ? -14.960 16.348 17.310 1.00 36.00 82 TYR A N 1
ATOM 639 C CA . TYR A 1 82 ? -16.395 16.538 17.230 1.00 36.00 82 TYR A CA 1
ATOM 640 C C . TYR A 1 82 ? -16.695 17.866 16.510 1.00 36.00 82 TYR A C 1
ATOM 642 O O . TYR A 1 82 ? -16.185 18.907 16.912 1.00 36.00 82 TYR A O 1
ATOM 650 N N . HIS A 1 83 ? -17.587 17.790 15.514 1.00 32.41 83 HIS A N 1
ATOM 651 C CA . HIS A 1 83 ? -18.580 18.789 15.078 1.00 32.41 83 HIS A CA 1
ATOM 652 C C . HIS A 1 83 ? -18.562 19.286 13.619 1.00 32.41 83 HIS A C 1
ATOM 654 O O . HIS A 1 83 ? -17.686 20.023 13.187 1.00 32.41 83 HIS A O 1
ATOM 660 N N . ARG A 1 84 ? -19.745 19.030 13.028 1.00 29.80 84 ARG A N 1
ATOM 661 C CA . ARG A 1 84 ? -20.519 19.728 11.984 1.00 29.80 84 ARG A CA 1
ATOM 662 C C . ARG A 1 84 ? -20.221 19.418 10.511 1.00 29.80 84 ARG A C 1
ATOM 664 O O . ARG A 1 84 ? -19.203 19.822 9.973 1.00 29.80 84 ARG A O 1
ATOM 671 N N . TRP A 1 85 ? -21.227 18.722 9.963 1.00 46.66 85 TRP A N 1
ATOM 672 C CA . TRP A 1 85 ? -21.763 18.648 8.599 1.00 46.66 85 TRP A CA 1
ATOM 673 C C . TRP A 1 85 ? -21.137 19.564 7.553 1.00 46.66 85 TRP A C 1
ATOM 675 O O . TRP A 1 85 ? -21.133 20.794 7.786 1.00 46.66 85 TRP A O 1
#

pLDDT: mean 80.41, std 22.42, range [29.8, 98.0]

Secondary structure (DSSP, 8-state):
--TT--TTTS--EEETTEEE--HHHHHSSTHHHHHHHHHHTT--GGG-B------------SSS---GGGS-----B--------

Mean predicted aligned error: 10.54 Å

Radius of gyration: 18.02 Å; Cα contacts (8 Å, |Δi|>4): 77; chains: 1; bounding box: 46×38×37 Å

Sequence (85 aa):
MSTTAAPTYFRPHAFDYSAYVDGGVQMNNPTIAAYSEALRYGCRSEDIFVLSLGTGDYVHDPLRWPTASHYQMNLILGQNNYHRW